Protein AF-A0AAV8Y4J5-F1 (afdb_monomer_lite)

Radius of gyration: 18.5 Å; chains: 1; bounding box: 42×31×54 Å

Sequence (175 aa):
MVEVSRGTAHVVQSIEIECIPLKSCPLMMELMTTKRIFGMTDFVKNSHCGFDEWSQPKVWCSKLDFCKTPDGRNESFSPVLKKASVPYVQTENCNDRSPRSRQLVESQVCVGLGNGVDSCNGDSGGPLMQEEYSNSEFVTYVMGVISYGFGECGTGPSVNTYVPYYTDWIKENIK

Foldseek 3Di:
DEEADPDDKDWADWDFFDWAFQVPAPVSVCCVVVDDDDPPVVVLVVQPSAADPVRGGTHGRPPPDDDDDDDDPDVDGDPTHIYIYWHWDDQVQQQVPDPPRDGDDPQKTKIAALQRTFDDDPQAQPFYWYWDQDPNDIDIDRQFGFHADDDHGSNHIGMTGGVVVCVVVVVVPDD

Structure (mmCIF, N/CA/C/O backbone):
data_AF-A0AAV8Y4J5-F1
#
_entry.id   AF-A0AAV8Y4J5-F1
#
loop_
_atom_site.group_PDB
_atom_site.id
_atom_site.type_symbol
_atom_site.label_atom_id
_atom_site.label_alt_id
_atom_site.label_comp_id
_atom_site.label_asym_id
_atom_site.label_entity_id
_atom_site.label_seq_id
_atom_site.pdbx_PDB_ins_code
_atom_site.Cartn_x
_atom_site.Cartn_y
_atom_site.Cartn_z
_atom_site.occupancy
_atom_site.B_iso_or_equiv
_atom_site.auth_seq_id
_atom_site.auth_comp_id
_atom_site.auth_asym_id
_atom_site.auth_atom_id
_atom_site.pdbx_PDB_model_num
ATOM 1 N N . MET A 1 1 ? 4.010 3.910 2.090 1.00 63.03 1 MET A N 1
ATOM 2 C CA . MET A 1 1 ? 2.586 3.771 2.508 1.00 63.03 1 MET A CA 1
ATOM 3 C C . MET A 1 1 ? 1.769 4.252 1.344 1.00 63.03 1 MET A C 1
ATOM 5 O O . MET A 1 1 ? 2.060 5.339 0.862 1.00 63.03 1 MET A O 1
ATOM 9 N N . VAL A 1 2 ? 0.807 3.474 0.860 1.00 72.25 2 VAL A N 1
ATOM 10 C CA . VAL A 1 2 ? 0.149 3.805 -0.405 1.00 72.25 2 VAL A CA 1
ATOM 11 C C . VAL A 1 2 ? -1.219 4.432 -0.151 1.00 72.25 2 VAL A C 1
ATOM 13 O O . VAL A 1 2 ? -2.041 3.884 0.581 1.00 72.25 2 VAL A O 1
ATOM 16 N N . GLU A 1 3 ? -1.451 5.590 -0.759 1.00 75.81 3 GLU A N 1
ATOM 17 C CA . GLU A 1 3 ? -2.725 6.307 -0.744 1.00 75.81 3 GLU A CA 1
ATOM 18 C C . GLU A 1 3 ? -3.245 6.436 -2.177 1.00 75.81 3 GLU A C 1
ATOM 20 O O . GLU A 1 3 ? -2.474 6.725 -3.095 1.00 75.81 3 GLU A O 1
ATOM 25 N N . VAL A 1 4 ? -4.546 6.244 -2.383 1.00 74.25 4 VAL A N 1
ATOM 26 C CA . VAL A 1 4 ? -5.156 6.366 -3.701 1.00 74.25 4 VAL A CA 1
ATOM 27 C C . VAL A 1 4 ? -5.595 7.801 -3.975 1.00 74.25 4 VAL A C 1
ATOM 29 O O . VAL A 1 4 ? -6.557 8.289 -3.385 1.00 74.25 4 VAL A O 1
ATOM 32 N N . SER A 1 5 ? -4.923 8.468 -4.915 1.00 71.25 5 SER A N 1
ATOM 33 C CA . SER A 1 5 ? -5.283 9.815 -5.359 1.00 71.25 5 SER A CA 1
ATOM 34 C C . SER A 1 5 ? -6.250 9.788 -6.546 1.00 71.25 5 SER A C 1
ATOM 36 O O . SER A 1 5 ? -6.183 8.937 -7.432 1.00 71.25 5 SER A O 1
ATOM 38 N N . ARG A 1 6 ? -7.132 10.791 -6.623 1.00 60.19 6 ARG A N 1
ATOM 39 C CA . ARG A 1 6 ? -8.016 11.023 -7.783 1.00 60.19 6 ARG A CA 1
ATOM 40 C C . ARG A 1 6 ? -7.297 11.762 -8.934 1.00 60.19 6 ARG A C 1
ATOM 42 O O . ARG A 1 6 ? -7.924 12.538 -9.650 1.00 60.19 6 ARG A O 1
ATOM 49 N N . GLY A 1 7 ? -5.978 11.592 -9.082 1.00 55.69 7 GLY A N 1
ATOM 50 C CA . GLY A 1 7 ? -5.149 12.405 -9.980 1.00 55.69 7 GLY A CA 1
ATOM 51 C C . GLY A 1 7 ? -3.778 11.798 -10.295 1.00 55.69 7 GLY A C 1
ATOM 52 O O . GLY A 1 7 ? -3.598 10.586 -10.299 1.00 55.69 7 GLY A O 1
ATOM 53 N N . THR A 1 8 ? -2.792 12.644 -10.599 1.00 47.84 8 THR A N 1
ATOM 54 C CA . THR A 1 8 ? -1.415 12.208 -10.898 1.00 47.84 8 THR A CA 1
ATOM 55 C C . THR A 1 8 ? -0.710 11.600 -9.680 1.00 47.84 8 THR A C 1
ATOM 57 O O . THR A 1 8 ? -0.927 12.048 -8.553 1.00 47.84 8 THR A O 1
ATOM 60 N N . ALA A 1 9 ? 0.165 10.616 -9.918 1.00 56.12 9 ALA A N 1
ATOM 61 C CA . ALA A 1 9 ? 0.951 9.958 -8.876 1.00 56.12 9 ALA A CA 1
ATOM 62 C C . ALA A 1 9 ? 2.180 10.782 -8.460 1.00 56.12 9 ALA A C 1
ATOM 64 O O . ALA A 1 9 ? 2.958 11.191 -9.326 1.00 56.12 9 ALA A O 1
ATOM 65 N N . HIS A 1 10 ? 2.387 10.958 -7.151 1.00 51.22 10 HIS A N 1
ATOM 66 C CA . HIS A 1 10 ? 3.471 11.760 -6.566 1.00 51.22 10 HIS A CA 1
ATOM 67 C C . HIS A 1 10 ? 4.036 11.105 -5.300 1.00 51.22 10 HIS A C 1
ATOM 69 O O . HIS A 1 10 ? 3.313 10.454 -4.544 1.00 51.22 10 HIS A O 1
ATOM 75 N N . VAL A 1 11 ? 5.327 11.322 -5.037 1.00 51.22 11 VAL A N 1
ATOM 76 C CA . VAL A 1 11 ? 5.938 10.992 -3.741 1.00 51.22 11 VAL A CA 1
ATOM 77 C C . VAL A 1 11 ? 5.572 12.087 -2.742 1.00 51.22 11 VAL A C 1
ATOM 79 O O . VAL A 1 11 ? 5.892 13.255 -2.963 1.00 51.22 11 VAL A O 1
ATOM 82 N N . VAL A 1 12 ? 4.929 11.717 -1.638 1.00 49.22 12 VAL A N 1
ATOM 83 C CA . VAL A 1 12 ? 4.682 12.615 -0.504 1.00 49.22 12 VAL A CA 1
ATOM 84 C C . VAL A 1 12 ? 5.861 12.495 0.469 1.00 49.22 12 VAL A C 1
ATOM 86 O O . VAL A 1 12 ? 6.471 11.431 0.602 1.00 49.22 12 VAL A O 1
ATOM 89 N N . GLN A 1 13 ? 6.234 13.608 1.106 1.00 42.53 13 GLN A N 1
ATOM 90 C CA . GLN A 1 13 ? 7.471 13.713 1.886 1.00 42.53 13 GLN A CA 1
ATOM 91 C C . GLN A 1 13 ? 7.604 12.664 3.003 1.00 42.53 13 GLN A C 1
ATOM 93 O O . GLN A 1 13 ? 6.630 12.138 3.544 1.00 42.53 13 GLN A O 1
ATOM 98 N N . SER A 1 14 ? 8.859 12.370 3.344 1.00 38.28 14 SER A N 1
ATOM 99 C CA . SER A 1 14 ? 9.222 11.474 4.437 1.00 38.28 14 SER A CA 1
ATOM 100 C C . SER A 1 14 ? 8.793 12.013 5.795 1.00 38.28 14 SER A C 1
ATOM 102 O O . SER A 1 14 ? 9.045 13.173 6.112 1.00 38.28 14 SER A O 1
ATOM 104 N N . ILE A 1 15 ? 8.215 11.131 6.606 1.00 44.41 15 ILE A N 1
ATOM 105 C CA . ILE A 1 15 ? 7.860 11.374 8.002 1.00 44.41 15 ILE A CA 1
ATOM 106 C C . ILE A 1 15 ? 8.910 10.652 8.854 1.00 44.41 15 ILE A C 1
ATOM 108 O O . ILE A 1 15 ? 9.118 9.441 8.723 1.00 44.41 15 ILE A O 1
ATOM 112 N N . GLU A 1 16 ? 9.603 11.399 9.704 1.00 42.47 16 GLU A N 1
ATOM 113 C CA . GLU A 1 16 ? 10.596 10.846 10.624 1.00 42.47 16 GLU A CA 1
ATOM 114 C C . GLU A 1 16 ? 9.904 10.055 11.746 1.00 42.47 16 GLU A C 1
ATOM 116 O O . GLU A 1 16 ? 8.844 10.443 12.238 1.00 42.47 16 GLU A O 1
ATOM 121 N N . ILE A 1 17 ? 10.488 8.918 12.139 1.00 52.53 17 ILE A N 1
ATOM 122 C CA . ILE A 1 17 ? 9.941 8.040 13.182 1.00 52.53 17 ILE A CA 1
ATOM 123 C C . ILE A 1 17 ? 10.800 8.186 14.436 1.00 52.53 17 ILE A C 1
ATOM 125 O O . ILE A 1 17 ? 11.928 7.695 14.475 1.00 52.53 17 ILE A O 1
ATOM 129 N N . GLU A 1 18 ? 10.267 8.812 15.483 1.00 64.62 18 GLU A N 1
ATOM 130 C CA . GLU A 1 18 ? 10.962 8.881 16.769 1.00 64.62 18 GLU A CA 1
ATOM 131 C C . GLU A 1 18 ? 10.648 7.643 17.633 1.00 64.62 18 GLU A C 1
ATOM 133 O O . GLU A 1 18 ? 9.518 7.424 18.079 1.00 64.62 18 GLU A O 1
ATOM 138 N N . CYS A 1 19 ? 11.665 6.809 17.867 1.00 71.44 19 CYS A N 1
ATOM 139 C CA . CYS A 1 19 ? 11.598 5.652 18.762 1.00 71.44 19 CYS A CA 1
ATOM 140 C C . CYS A 1 19 ? 11.991 6.053 20.192 1.00 71.44 19 CYS A C 1
ATOM 142 O O . CYS A 1 19 ? 13.180 6.084 20.530 1.00 71.44 19 CYS A O 1
ATOM 144 N N . ILE A 1 20 ? 10.998 6.318 21.045 1.00 76.44 20 ILE A N 1
ATOM 145 C CA . ILE A 1 20 ? 11.207 6.761 22.432 1.00 76.44 20 ILE A CA 1
ATOM 146 C C . ILE A 1 20 ? 11.219 5.578 23.424 1.00 76.44 20 ILE A C 1
ATOM 148 O O . ILE A 1 20 ? 10.707 4.499 23.110 1.00 76.44 20 ILE A O 1
ATOM 152 N N . PRO A 1 21 ? 11.777 5.728 24.641 1.00 81.12 21 PRO A N 1
ATOM 153 C CA . PRO A 1 21 ? 11.665 4.707 25.684 1.00 81.12 21 PRO A CA 1
ATOM 154 C C . PRO A 1 21 ? 10.201 4.412 26.040 1.00 81.12 21 PRO A C 1
ATOM 156 O O . PRO A 1 21 ? 9.393 5.334 26.144 1.00 81.12 21 PRO A O 1
ATOM 159 N N . LEU A 1 22 ? 9.867 3.146 26.317 1.00 77.50 22 LEU A N 1
ATOM 160 C CA . LEU A 1 22 ? 8.512 2.685 26.671 1.00 77.50 22 LEU A CA 1
ATOM 161 C C . LEU A 1 22 ? 7.821 3.555 27.740 1.00 77.50 22 LEU A C 1
ATOM 163 O O . LEU A 1 22 ? 6.647 3.893 27.611 1.00 77.50 22 LEU A O 1
ATOM 167 N N . LYS A 1 23 ? 8.571 3.955 28.775 1.00 80.31 23 LYS A N 1
ATOM 168 C CA . LYS A 1 23 ? 8.089 4.783 29.897 1.00 80.31 23 LYS A CA 1
ATOM 169 C C . LYS A 1 23 ? 7.759 6.227 29.503 1.00 80.31 23 LYS A C 1
ATOM 171 O O . LYS A 1 23 ? 6.985 6.875 30.198 1.00 80.31 23 LYS A O 1
ATOM 176 N N . SER A 1 24 ? 8.334 6.723 28.409 1.00 79.00 24 SER A N 1
ATOM 177 C CA . SER A 1 24 ? 8.105 8.076 27.890 1.00 79.00 24 SER A CA 1
ATOM 178 C C . SER A 1 24 ? 6.836 8.180 27.039 1.00 79.00 24 SER A C 1
ATOM 180 O O . SER A 1 24 ? 6.522 9.267 26.566 1.00 79.00 24 SER A O 1
ATOM 182 N N . CYS A 1 25 ? 6.103 7.076 26.839 1.00 73.50 25 CYS A N 1
ATOM 183 C CA . CYS A 1 25 ? 4.864 7.039 26.070 1.00 73.50 25 CYS A CA 1
ATOM 184 C C . CYS A 1 25 ? 3.628 6.979 26.992 1.00 73.50 25 CYS A C 1
ATOM 186 O O . CYS A 1 25 ? 3.321 5.898 27.505 1.00 73.50 25 CYS A O 1
ATOM 188 N N . PRO A 1 26 ? 2.878 8.085 27.197 1.00 75.12 26 PRO A N 1
ATOM 189 C CA . PRO A 1 26 ? 1.747 8.106 28.129 1.00 75.12 26 PRO A CA 1
ATOM 190 C C 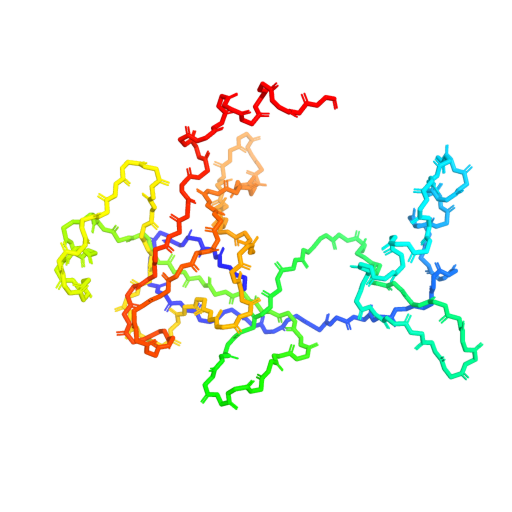. PRO A 1 26 ? 0.658 7.095 27.760 1.00 75.12 26 PRO A C 1
ATOM 192 O O . PRO A 1 26 ? 0.228 6.332 28.617 1.00 75.12 26 PRO A O 1
ATOM 195 N N . LEU A 1 27 ? 0.309 7.014 26.469 1.00 66.31 27 LEU A N 1
ATOM 196 C CA . LEU A 1 27 ? -0.664 6.060 25.929 1.00 66.31 27 LEU A CA 1
ATOM 197 C C . LEU A 1 27 ? -0.282 4.606 26.250 1.00 66.31 27 LEU A C 1
ATOM 199 O O . LEU A 1 27 ? -1.134 3.793 26.595 1.00 66.31 27 LEU A O 1
ATOM 203 N N . MET A 1 28 ? 1.009 4.266 26.166 1.00 69.25 28 MET A N 1
ATOM 204 C CA . MET A 1 28 ? 1.466 2.903 26.434 1.00 69.25 28 MET A CA 1
ATOM 205 C C . MET A 1 28 ? 1.510 2.596 27.932 1.00 69.25 28 MET A C 1
ATOM 207 O O . MET A 1 28 ? 1.151 1.496 28.345 1.00 69.25 28 MET A O 1
ATOM 211 N N . MET A 1 29 ? 1.889 3.572 28.760 1.00 75.00 29 MET A N 1
ATOM 212 C CA . MET A 1 29 ? 1.805 3.456 30.218 1.00 75.00 29 MET A CA 1
ATOM 213 C C . MET A 1 29 ? 0.350 3.306 30.694 1.00 75.00 29 MET A C 1
ATOM 215 O O . MET A 1 29 ? 0.081 2.498 31.584 1.00 75.00 29 MET A O 1
ATOM 219 N N . GLU A 1 30 ? -0.596 4.009 30.070 1.00 71.62 30 GLU A N 1
ATOM 220 C CA . GLU A 1 30 ? -2.035 3.854 30.309 1.00 71.62 30 GLU A CA 1
ATOM 221 C C . GLU A 1 30 ? -2.536 2.472 29.861 1.00 71.62 30 GLU A C 1
ATOM 223 O O . GLU A 1 30 ? -3.175 1.767 30.642 1.00 71.62 30 GLU A O 1
ATOM 228 N N . LEU A 1 31 ? -2.184 2.008 28.657 1.00 62.69 31 LEU A N 1
ATOM 229 C CA . LEU A 1 31 ? -2.561 0.670 28.178 1.00 62.69 31 LEU A CA 1
ATOM 230 C C . LEU A 1 31 ? -2.011 -0.458 29.067 1.00 62.69 31 LEU A C 1
ATOM 232 O O . LEU A 1 31 ? -2.755 -1.380 29.401 1.00 62.69 31 LEU A O 1
ATOM 236 N N . MET A 1 32 ? -0.748 -0.373 29.500 1.00 63.91 32 MET A N 1
ATOM 237 C CA . MET A 1 32 ? -0.125 -1.370 30.386 1.00 63.91 32 MET A CA 1
ATOM 238 C C . MET A 1 32 ? -0.685 -1.369 31.818 1.00 63.91 32 MET A C 1
ATOM 240 O O . MET A 1 32 ? -0.561 -2.377 32.514 1.00 63.91 32 MET A O 1
ATOM 244 N N . THR A 1 33 ? -1.274 -0.261 32.279 1.00 68.88 33 THR A N 1
ATOM 245 C CA . THR A 1 33 ? -1.872 -0.164 33.626 1.00 68.88 33 THR A CA 1
ATOM 246 C C . THR A 1 33 ? -3.374 -0.453 33.638 1.00 68.88 33 THR A C 1
ATOM 248 O O . THR A 1 33 ? -3.873 -1.001 34.620 1.00 68.88 33 THR A O 1
ATOM 251 N N . THR A 1 34 ? -4.091 -0.157 32.550 1.00 60.00 34 THR A N 1
ATOM 252 C CA . THR A 1 34 ? -5.546 -0.376 32.424 1.00 60.00 34 THR A CA 1
ATOM 253 C C . THR A 1 34 ? -5.921 -1.745 31.852 1.00 60.00 34 THR A C 1
ATOM 255 O O . THR A 1 34 ? -6.996 -2.258 32.168 1.00 60.00 34 THR A O 1
ATOM 258 N N . LYS A 1 35 ? -5.061 -2.376 31.037 1.00 56.81 35 LYS A N 1
ATOM 259 C CA . LYS A 1 35 ? -5.314 -3.696 30.433 1.00 56.81 35 LYS A CA 1
ATOM 260 C C . LYS A 1 35 ? -4.198 -4.687 30.768 1.00 56.81 35 LYS A C 1
ATOM 262 O O . LYS A 1 35 ? -3.016 -4.410 30.590 1.00 56.81 35 LYS A O 1
ATOM 267 N N . ARG A 1 36 ? -4.570 -5.908 31.179 1.00 55.50 36 ARG A N 1
ATOM 268 C CA . ARG A 1 36 ? -3.631 -7.041 31.294 1.00 55.50 36 ARG A CA 1
ATOM 269 C C . ARG A 1 36 ? -3.217 -7.529 29.901 1.00 55.50 36 ARG A C 1
ATOM 271 O O . ARG A 1 36 ? -3.804 -8.467 29.366 1.00 55.50 36 ARG A O 1
ATOM 278 N N . ILE A 1 37 ? -2.191 -6.903 29.331 1.00 55.66 37 ILE A N 1
ATOM 279 C CA . ILE A 1 37 ? -1.560 -7.342 28.082 1.00 55.66 37 ILE A CA 1
ATOM 280 C C . ILE A 1 37 ? -0.740 -8.614 28.361 1.00 55.66 37 ILE A C 1
ATOM 282 O O . ILE A 1 37 ? 0.425 -8.558 28.762 1.00 55.66 37 ILE A O 1
ATOM 286 N N . PHE A 1 38 ? -1.350 -9.783 28.152 1.00 50.12 38 PHE A N 1
ATOM 287 C CA . PHE A 1 38 ? -0.594 -11.027 27.983 1.00 50.12 38 PHE A CA 1
ATOM 288 C C . PHE A 1 38 ? 0.300 -10.899 26.739 1.00 50.12 38 PHE A C 1
ATOM 290 O O . PHE A 1 38 ? -0.144 -10.397 25.711 1.00 50.12 38 PHE A O 1
ATOM 297 N N . GLY A 1 39 ? 1.559 -11.338 26.833 1.00 55.50 39 GLY A N 1
ATOM 298 C CA . GLY A 1 39 ? 2.517 -11.207 25.728 1.00 55.50 39 GLY A CA 1
ATOM 299 C C . GLY A 1 39 ? 3.170 -9.823 25.599 1.00 55.50 39 GLY A C 1
ATOM 300 O O . GLY A 1 39 ? 3.530 -9.426 24.497 1.00 55.50 39 GLY A O 1
ATOM 301 N N . MET A 1 40 ? 3.370 -9.081 26.699 1.00 54.94 40 MET A N 1
ATOM 302 C CA . MET A 1 40 ? 4.088 -7.788 26.688 1.00 54.94 40 MET A CA 1
ATOM 303 C C . MET A 1 40 ? 5.463 -7.859 25.988 1.00 54.94 40 MET A C 1
ATOM 305 O O . MET A 1 40 ? 5.841 -6.931 25.277 1.00 54.94 40 MET A O 1
ATOM 309 N N . THR A 1 41 ? 6.192 -8.973 26.123 1.00 54.22 41 THR A N 1
ATOM 310 C CA . THR A 1 41 ? 7.438 -9.237 25.378 1.00 54.22 41 THR A CA 1
ATOM 311 C C . THR A 1 41 ? 7.240 -9.260 23.868 1.00 54.22 41 THR A C 1
ATOM 313 O O . THR A 1 41 ? 8.124 -8.833 23.136 1.00 54.22 41 THR A O 1
ATOM 316 N N . ASP A 1 42 ? 6.106 -9.764 23.391 1.00 54.34 42 ASP A N 1
ATOM 317 C CA . ASP A 1 42 ? 5.814 -9.913 21.967 1.00 54.34 42 ASP A CA 1
ATOM 318 C C . ASP A 1 42 ? 5.244 -8.614 21.389 1.00 54.34 42 ASP A C 1
ATOM 320 O O . ASP A 1 42 ? 5.624 -8.222 20.290 1.00 54.34 42 ASP A O 1
ATOM 324 N N . PHE A 1 43 ? 4.481 -7.854 22.183 1.00 53.34 43 PHE A N 1
ATOM 325 C CA . PHE A 1 43 ? 4.165 -6.457 21.871 1.00 53.34 43 PHE A CA 1
ATOM 326 C C . PHE A 1 43 ? 5.440 -5.609 21.685 1.00 53.34 43 PHE A C 1
ATOM 328 O O . PHE A 1 43 ? 5.565 -4.880 20.704 1.00 53.34 43 PHE A O 1
ATOM 335 N N . VAL A 1 44 ? 6.424 -5.748 22.584 1.00 56.59 44 VAL A N 1
ATOM 336 C CA . VAL A 1 44 ? 7.716 -5.043 22.488 1.00 56.59 44 VAL A CA 1
ATOM 337 C C . VAL A 1 44 ? 8.560 -5.519 21.297 1.00 56.59 44 VAL A C 1
ATOM 339 O O . VAL A 1 44 ? 9.180 -4.686 20.644 1.00 56.59 44 VAL A O 1
ATOM 342 N N . LYS A 1 45 ? 8.564 -6.816 20.950 1.00 54.97 45 LYS A N 1
ATOM 343 C CA . LYS A 1 45 ? 9.214 -7.299 19.709 1.00 54.97 45 LYS A CA 1
ATOM 344 C C . LYS A 1 45 ? 8.569 -6.685 18.461 1.00 54.97 45 LYS A C 1
ATOM 346 O O . LYS A 1 45 ? 9.276 -6.269 17.547 1.00 54.97 45 LYS A O 1
ATOM 351 N N . ASN A 1 46 ? 7.240 -6.593 18.451 1.00 52.53 46 ASN A N 1
ATOM 352 C CA . ASN A 1 46 ? 6.459 -6.083 17.325 1.00 52.53 46 ASN A CA 1
ATOM 353 C C . ASN A 1 46 ? 6.480 -4.544 17.210 1.00 52.53 46 ASN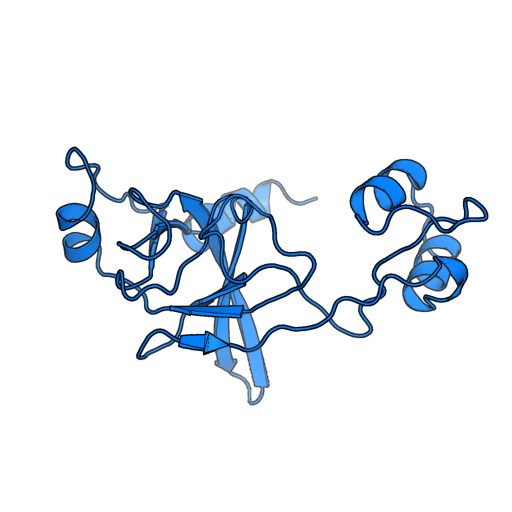 A C 1
ATOM 355 O O . ASN A 1 46 ? 6.032 -4.011 16.199 1.00 52.53 46 ASN A O 1
ATOM 359 N N . SER A 1 47 ? 7.028 -3.815 18.195 1.00 57.78 47 SER A N 1
ATOM 360 C CA . SER A 1 47 ? 7.172 -2.349 18.125 1.00 57.78 47 SER A CA 1
ATOM 361 C C . SER A 1 47 ? 8.248 -1.888 17.131 1.00 57.78 47 SER A C 1
ATOM 363 O O . SER A 1 47 ? 8.317 -0.701 16.817 1.00 57.78 47 SER A O 1
ATOM 365 N N . HIS A 1 48 ? 9.119 -2.803 16.680 1.00 60.62 48 HIS A N 1
ATOM 366 C CA . HIS A 1 48 ? 10.287 -2.585 15.811 1.00 60.62 48 HIS A CA 1
ATOM 367 C C . HIS A 1 48 ? 11.339 -1.556 16.285 1.00 60.62 48 HIS A C 1
ATOM 369 O O . HIS A 1 48 ? 12.412 -1.486 15.689 1.00 60.62 48 HIS A O 1
ATOM 375 N N . CYS A 1 49 ? 11.106 -0.816 17.372 1.00 70.88 49 CYS A N 1
ATOM 376 C CA . CYS A 1 49 ? 12.041 0.184 17.904 1.00 70.88 49 CYS A CA 1
ATOM 377 C C . CYS A 1 49 ? 13.191 -0.398 18.751 1.00 70.88 49 CYS A C 1
ATOM 379 O O . CYS A 1 49 ? 14.122 0.330 19.100 1.00 70.88 49 CYS A O 1
ATOM 381 N N . GLY A 1 50 ? 13.144 -1.690 19.091 1.00 68.88 50 GLY A N 1
ATOM 382 C CA . GLY A 1 50 ? 14.217 -2.383 19.809 1.00 68.88 50 GLY A CA 1
ATOM 383 C C . GLY A 1 50 ? 14.421 -1.888 21.245 1.00 68.88 50 GLY A C 1
ATOM 384 O O . GLY A 1 50 ? 13.463 -1.721 22.000 1.00 68.88 50 GLY A O 1
ATOM 385 N N . PHE A 1 51 ? 15.681 -1.684 21.630 1.00 74.12 51 PHE A N 1
ATOM 386 C CA . PHE A 1 51 ? 16.097 -1.292 22.980 1.00 74.12 51 PHE A CA 1
ATOM 387 C C . PHE A 1 51 ? 17.049 -0.080 22.939 1.00 74.12 51 PHE A C 1
ATOM 389 O O . PHE A 1 51 ? 17.579 0.272 21.882 1.00 74.12 51 PHE A O 1
ATOM 396 N N . ASP A 1 52 ? 17.249 0.591 24.075 1.00 75.00 52 ASP A N 1
ATOM 397 C CA . ASP A 1 52 ? 18.354 1.540 24.270 1.00 75.00 52 ASP A CA 1
ATOM 398 C C . ASP A 1 52 ? 19.647 0.844 24.748 1.00 75.00 52 ASP A C 1
ATOM 400 O O . ASP A 1 52 ? 19.678 -0.365 24.985 1.00 75.00 52 ASP A O 1
ATOM 404 N N . GLU A 1 53 ? 20.726 1.619 24.892 1.00 71.19 53 GLU A N 1
ATOM 405 C CA . GLU A 1 53 ? 22.035 1.151 25.385 1.00 71.19 53 GLU A CA 1
ATOM 406 C C . GLU A 1 53 ? 21.967 0.552 26.805 1.00 71.19 53 GLU A C 1
ATOM 408 O O . GLU A 1 53 ? 22.829 -0.232 27.197 1.00 71.19 53 GLU A O 1
ATOM 413 N N . TRP A 1 54 ? 20.910 0.869 27.558 1.00 72.00 54 TRP A N 1
ATOM 414 C CA . TRP A 1 54 ? 20.638 0.393 28.915 1.00 72.00 54 TRP A CA 1
ATOM 415 C C . TRP A 1 54 ? 19.634 -0.771 28.937 1.00 72.00 54 TRP A C 1
ATOM 417 O O . TRP A 1 54 ? 19.098 -1.116 29.992 1.00 72.00 54 TRP A O 1
ATOM 427 N N . SER A 1 55 ? 19.384 -1.396 27.779 1.00 73.31 55 SER A N 1
ATOM 428 C CA . SER A 1 55 ? 18.425 -2.494 27.588 1.00 73.31 55 SER A CA 1
ATOM 429 C C . SER A 1 55 ? 16.979 -2.152 27.980 1.00 73.31 55 SER A C 1
ATOM 431 O O . SER A 1 55 ? 16.180 -3.050 28.257 1.00 73.31 55 SER A O 1
ATOM 433 N N . GLN A 1 56 ? 16.596 -0.872 27.984 1.00 75.06 56 GLN A N 1
ATOM 434 C CA . GLN A 1 56 ? 15.196 -0.478 28.143 1.00 75.06 56 GLN A CA 1
ATOM 435 C C . GLN A 1 56 ? 14.463 -0.601 26.803 1.00 75.06 56 GLN A C 1
ATOM 437 O O . GLN A 1 56 ? 14.976 -0.134 25.784 1.00 75.06 56 GLN A O 1
ATOM 442 N N . PRO A 1 57 ? 13.263 -1.208 26.769 1.00 71.19 57 PRO A N 1
ATOM 443 C CA . PRO A 1 57 ? 12.503 -1.347 25.535 1.00 71.19 57 PRO A CA 1
ATOM 444 C C . PRO A 1 57 ? 12.068 0.024 25.018 1.00 71.19 57 PRO A C 1
ATOM 446 O O . PRO A 1 57 ? 11.567 0.864 25.775 1.00 71.19 57 PRO A O 1
ATOM 449 N N . LYS A 1 58 ? 12.231 0.234 23.714 1.00 74.69 58 LYS A N 1
ATOM 450 C CA . LYS A 1 58 ? 11.699 1.393 23.001 1.00 74.69 58 LYS A CA 1
ATOM 451 C C . LYS A 1 58 ? 10.377 1.035 22.331 1.00 74.69 58 LYS A C 1
ATOM 453 O O . LYS A 1 58 ? 10.142 -0.108 21.933 1.00 74.69 58 LYS A O 1
ATOM 458 N N . VAL A 1 59 ? 9.525 2.036 22.172 1.00 72.19 59 VAL A N 1
ATOM 459 C CA . VAL A 1 59 ? 8.304 1.949 21.369 1.00 72.19 59 VAL A CA 1
ATOM 460 C C . VAL A 1 59 ? 8.206 3.174 20.480 1.00 72.19 59 VAL A C 1
ATOM 462 O O . VAL A 1 59 ? 8.615 4.274 20.854 1.00 72.19 59 VAL A O 1
ATOM 465 N N . TRP A 1 60 ? 7.615 2.991 19.309 1.00 68.56 60 TRP A N 1
ATOM 466 C CA . TRP A 1 60 ? 7.058 4.112 18.578 1.00 68.56 60 TRP A CA 1
ATOM 467 C C . TRP A 1 60 ? 5.819 4.587 19.347 1.00 68.56 60 TRP A C 1
ATOM 469 O O . TRP A 1 60 ? 4.944 3.784 19.673 1.00 68.56 60 TRP A O 1
ATOM 479 N N . CYS A 1 61 ? 5.784 5.870 19.704 1.00 67.12 61 CYS A N 1
ATOM 480 C CA . CYS A 1 61 ? 4.681 6.464 20.455 1.00 67.12 61 CYS A CA 1
ATOM 481 C C . CYS A 1 61 ? 3.931 7.459 19.571 1.00 67.12 61 CYS A C 1
ATOM 483 O O . CYS A 1 61 ? 4.159 8.669 19.620 1.00 67.12 61 CYS A O 1
ATOM 485 N N . SER A 1 62 ? 3.036 6.929 18.744 1.00 58.78 62 SER A N 1
ATOM 486 C CA . SER A 1 62 ? 2.087 7.702 17.952 1.00 58.78 62 SER A CA 1
ATOM 487 C C . SER A 1 62 ? 1.229 8.588 18.862 1.00 58.78 62 SER A C 1
ATOM 489 O O . SER A 1 62 ? 0.338 8.102 19.560 1.00 58.78 62 SER A O 1
ATOM 491 N N . LYS A 1 63 ? 1.472 9.906 18.849 1.00 53.53 63 LYS A N 1
ATOM 492 C CA . LYS A 1 63 ? 0.521 10.880 19.421 1.00 53.53 63 LYS A CA 1
ATOM 493 C C . LYS A 1 63 ? -0.725 11.046 18.532 1.00 53.53 63 LYS A C 1
ATOM 495 O O . LYS A 1 63 ? -1.740 11.531 19.014 1.00 53.53 63 LYS A O 1
ATOM 500 N N . LEU A 1 64 ? -0.596 10.618 17.273 1.00 41.84 64 LEU A N 1
ATOM 501 C CA . LEU A 1 64 ? -1.584 10.126 16.304 1.00 41.84 64 LEU A CA 1
ATOM 502 C C . LEU A 1 64 ? -0.813 9.239 15.286 1.00 41.84 64 LEU A C 1
ATOM 504 O O . LEU A 1 64 ? 0.424 9.247 15.287 1.00 41.84 64 LEU A O 1
ATOM 508 N N . ASP A 1 65 ? -1.527 8.428 14.507 1.00 38.91 65 ASP A N 1
ATOM 509 C CA . ASP A 1 65 ? -1.044 7.342 13.621 1.00 38.91 65 ASP A CA 1
ATOM 510 C C . ASP A 1 65 ? -0.197 7.852 12.408 1.00 38.91 65 ASP A C 1
ATOM 512 O O . ASP A 1 65 ? -0.090 9.059 12.205 1.00 38.91 65 ASP A O 1
ATOM 516 N N . PHE A 1 66 ? 0.510 7.084 11.551 1.00 36.09 66 PHE A N 1
ATOM 517 C CA . PHE A 1 66 ? 0.342 5.728 10.968 1.00 36.09 66 PHE A CA 1
ATOM 518 C C . PHE A 1 66 ? 1.715 5.116 10.496 1.00 36.09 66 PHE A C 1
ATOM 520 O O . PHE A 1 66 ? 2.767 5.579 10.923 1.00 36.09 66 PHE A O 1
ATOM 527 N N . CYS A 1 67 ? 1.750 4.102 9.598 1.00 29.89 67 CYS A N 1
ATOM 528 C CA . CYS A 1 67 ? 2.966 3.432 9.046 1.00 29.89 67 CYS A CA 1
ATOM 529 C C . CYS A 1 67 ? 2.884 3.145 7.514 1.00 29.89 67 CYS A C 1
ATOM 531 O O . CYS A 1 67 ? 1.767 3.069 7.013 1.00 29.89 67 CYS A O 1
ATOM 533 N N . LYS A 1 68 ? 3.924 2.925 6.666 1.00 35.88 68 LYS A N 1
ATOM 534 C CA . LYS A 1 68 ? 5.428 2.929 6.668 1.00 35.88 68 LYS A CA 1
ATOM 535 C C . LYS A 1 68 ? 5.959 3.320 5.234 1.00 35.88 68 LYS A C 1
ATOM 537 O O . LYS A 1 68 ? 5.101 3.422 4.387 1.00 35.88 68 LYS A O 1
ATOM 542 N N . THR A 1 69 ? 7.272 3.493 4.934 1.00 31.42 69 THR A N 1
ATOM 543 C CA . THR A 1 69 ? 8.007 3.451 3.593 1.00 31.42 69 THR A CA 1
ATOM 544 C C . THR A 1 69 ? 7.968 4.606 2.545 1.00 31.42 69 THR A C 1
ATOM 546 O O . THR A 1 69 ? 6.876 4.883 2.048 1.00 31.42 69 THR A O 1
ATOM 549 N N . PRO A 1 70 ? 9.128 5.195 2.082 1.00 34.38 70 PRO A N 1
ATOM 550 C CA . PRO A 1 70 ? 9.302 5.545 0.165 1.00 34.38 70 PRO A CA 1
ATOM 551 C C . PRO A 1 70 ? 9.974 4.360 -0.628 1.00 34.38 70 PRO A C 1
ATOM 553 O O . PRO A 1 70 ? 10.047 3.253 -0.115 1.00 34.38 70 PRO A O 1
ATOM 556 N N . ASP A 1 71 ? 10.670 4.696 -1.735 1.00 41.50 71 ASP A N 1
ATOM 557 C CA . ASP A 1 71 ? 11.897 4.094 -2.345 1.00 41.50 71 ASP A CA 1
ATOM 558 C C . ASP A 1 71 ? 12.442 2.723 -1.866 1.00 41.50 71 ASP A C 1
ATOM 560 O O . ASP A 1 71 ? 13.070 2.624 -0.809 1.00 41.50 71 ASP A O 1
ATOM 564 N N . GLY A 1 72 ? 12.444 1.738 -2.774 1.00 42.22 72 GLY A N 1
ATOM 565 C CA . GLY A 1 72 ? 13.246 0.505 -2.677 1.00 42.22 72 GLY A CA 1
ATOM 566 C C . GLY A 1 72 ? 14.162 0.255 -3.887 1.00 42.22 72 GLY A C 1
ATOM 567 O O . GLY A 1 72 ? 14.241 -0.865 -4.378 1.00 42.22 72 GLY A O 1
ATOM 568 N N . ARG A 1 73 ? 14.852 1.289 -4.395 1.00 50.03 73 ARG A N 1
ATOM 569 C CA . ARG A 1 73 ? 15.682 1.212 -5.625 1.00 50.03 73 ARG A CA 1
ATOM 570 C C . ARG A 1 73 ? 17.078 0.578 -5.457 1.00 50.03 73 ARG A C 1
ATOM 572 O O . ARG A 1 73 ? 17.862 0.635 -6.393 1.00 50.03 73 ARG A O 1
ATOM 579 N N . ASN A 1 74 ? 17.432 0.069 -4.273 1.00 46.06 74 ASN A N 1
ATOM 580 C CA . ASN A 1 74 ? 18.819 -0.321 -3.964 1.00 46.06 74 ASN A CA 1
ATOM 581 C C . ASN A 1 74 ? 18.938 -1.415 -2.876 1.00 46.06 74 ASN A C 1
ATOM 583 O O . ASN A 1 74 ? 19.910 -1.430 -2.127 1.00 46.06 74 ASN A O 1
ATOM 587 N N . GLU A 1 75 ? 17.907 -2.259 -2.721 1.00 50.41 75 GLU A N 1
ATOM 588 C CA . GLU A 1 75 ? 17.736 -3.302 -1.674 1.00 50.41 75 GLU A CA 1
ATOM 589 C C . GLU A 1 75 ? 17.768 -2.825 -0.200 1.00 50.41 75 GLU A C 1
ATOM 591 O O . GLU A 1 75 ? 17.285 -3.518 0.694 1.00 50.41 75 GLU A O 1
ATOM 596 N N . SER A 1 76 ? 18.247 -1.613 0.079 1.00 54.78 76 SER A N 1
ATOM 597 C CA . SER A 1 76 ? 18.228 -0.991 1.401 1.00 54.78 76 SER A CA 1
ATOM 598 C C . SER A 1 76 ? 16.809 -0.590 1.826 1.00 54.78 76 SER A C 1
ATOM 600 O O . SER A 1 76 ? 16.248 0.373 1.292 1.00 54.78 76 SER A O 1
ATOM 602 N N . PHE A 1 77 ? 16.251 -1.269 2.831 1.00 57.94 77 PHE A N 1
ATOM 603 C CA . PHE A 1 77 ? 15.010 -0.850 3.491 1.00 57.94 77 PHE A CA 1
ATOM 604 C C . PHE A 1 77 ? 15.119 0.581 4.035 1.00 57.94 77 PHE A C 1
ATOM 606 O O . PHE A 1 77 ? 16.152 0.975 4.580 1.00 57.94 77 PHE A O 1
ATOM 613 N N . SER A 1 78 ? 14.037 1.359 3.949 1.00 53.41 78 SER A N 1
ATOM 614 C CA . SER A 1 78 ? 14.055 2.711 4.506 1.00 53.41 78 SER A CA 1
ATOM 615 C C . SER A 1 78 ? 14.007 2.712 6.043 1.00 53.41 78 SER A C 1
ATOM 617 O O . SER A 1 78 ? 13.155 2.030 6.618 1.00 53.41 78 SER A O 1
ATOM 619 N N . PRO A 1 79 ? 14.837 3.537 6.715 1.00 48.16 79 PRO A N 1
ATOM 620 C CA . PRO A 1 79 ? 14.747 3.750 8.159 1.00 48.16 79 PRO A CA 1
ATOM 621 C C . PRO A 1 79 ? 13.573 4.656 8.582 1.00 48.16 79 PRO A C 1
ATOM 623 O O . PRO A 1 79 ? 13.343 4.808 9.777 1.00 48.16 79 PRO A O 1
ATOM 626 N N . VAL A 1 80 ? 12.835 5.268 7.642 1.00 53.00 80 VAL A N 1
ATOM 627 C CA . VAL A 1 80 ? 11.779 6.266 7.919 1.00 53.00 80 VAL A CA 1
ATOM 628 C C . VAL A 1 80 ? 10.453 5.954 7.211 1.00 53.00 80 VAL A C 1
ATOM 630 O O . VAL A 1 80 ? 10.382 5.123 6.299 1.00 53.00 80 VAL A O 1
ATOM 633 N N . LEU A 1 81 ? 9.379 6.625 7.634 1.00 57.06 81 LEU A N 1
ATOM 634 C CA . LEU A 1 81 ? 8.068 6.566 6.988 1.00 57.06 81 LEU A CA 1
ATOM 635 C C . LEU A 1 81 ? 8.033 7.425 5.727 1.00 57.06 81 LEU A C 1
ATOM 637 O O . LEU A 1 81 ? 8.663 8.481 5.684 1.00 57.06 81 LEU A O 1
ATOM 641 N N . LYS A 1 82 ? 7.255 7.028 4.712 1.00 67.38 82 LYS A N 1
ATOM 642 C CA . LYS A 1 82 ? 6.828 7.927 3.629 1.00 67.38 82 LYS A CA 1
ATOM 643 C C . LYS A 1 82 ? 5.480 7.498 3.067 1.00 67.38 82 LYS A C 1
ATOM 645 O O . LYS A 1 82 ? 4.958 6.430 3.399 1.00 67.38 82 LYS A O 1
ATOM 650 N N . LYS A 1 83 ? 4.872 8.390 2.297 1.00 76.56 83 LYS A N 1
ATOM 651 C CA . LYS A 1 83 ? 3.552 8.214 1.698 1.00 76.56 83 LYS A CA 1
ATOM 652 C C . LYS A 1 83 ? 3.717 8.352 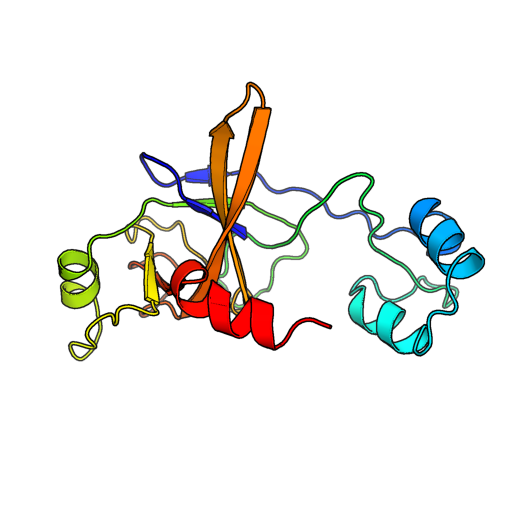0.182 1.00 76.56 83 LYS A C 1
ATOM 654 O O . LYS A 1 83 ? 4.467 9.199 -0.295 1.00 76.56 83 LYS A O 1
ATOM 659 N N . ALA A 1 84 ? 3.084 7.472 -0.572 1.00 82.69 84 ALA A N 1
ATOM 660 C CA . ALA A 1 84 ? 3.116 7.436 -2.024 1.00 82.69 84 ALA A CA 1
ATOM 661 C C . ALA A 1 84 ? 1.671 7.540 -2.501 1.00 82.69 84 ALA A C 1
ATOM 663 O O . ALA A 1 84 ? 0.866 6.650 -2.223 1.00 82.69 84 ALA A O 1
ATOM 664 N N . SER A 1 85 ? 1.341 8.636 -3.177 1.00 85.25 85 SER A N 1
ATOM 665 C CA . SER A 1 85 ? -0.001 8.854 -3.708 1.00 85.25 85 SER A CA 1
ATOM 666 C C . SER A 1 85 ? -0.035 8.344 -5.148 1.00 85.25 85 SER A C 1
ATOM 668 O O . SER A 1 85 ? 0.762 8.788 -5.977 1.00 85.25 85 SER A O 1
ATOM 670 N N . VAL A 1 86 ? -0.931 7.407 -5.449 1.00 88.06 86 VAL A N 1
ATOM 671 C CA . VAL A 1 86 ? -1.042 6.711 -6.746 1.00 88.06 86 VAL A CA 1
ATOM 672 C C . VAL A 1 86 ? -2.504 6.650 -7.203 1.00 88.06 86 VAL A C 1
ATOM 674 O O . VAL A 1 86 ? -3.382 6.554 -6.358 1.00 88.06 86 VAL A O 1
ATOM 677 N N . PRO A 1 87 ? -2.826 6.674 -8.505 1.00 88.94 87 PRO A N 1
ATOM 678 C CA . PRO A 1 87 ? -4.200 6.482 -8.960 1.00 88.94 87 PRO A CA 1
ATOM 679 C C . PRO A 1 87 ? -4.590 5.002 -9.009 1.00 88.94 87 PRO A C 1
ATOM 681 O O . PRO A 1 87 ? -3.731 4.126 -9.146 1.00 88.94 87 PRO A O 1
ATOM 684 N N . TYR A 1 88 ? -5.900 4.739 -9.000 1.00 90.81 88 TYR A N 1
ATOM 685 C CA . TYR A 1 88 ? -6.460 3.466 -9.461 1.00 90.81 88 TYR A CA 1
ATOM 686 C C . TYR A 1 88 ? -6.149 3.221 -10.943 1.00 90.81 88 TYR A C 1
ATOM 688 O O . TYR A 1 88 ? -6.110 4.150 -11.753 1.00 90.81 88 TYR A O 1
ATOM 696 N N . VAL A 1 89 ? -5.995 1.948 -11.303 1.00 90.31 89 VAL A N 1
ATOM 697 C CA . VAL A 1 89 ? -5.794 1.473 -12.675 1.00 90.31 89 VAL A CA 1
ATOM 698 C C . VAL A 1 89 ? -6.950 0.550 -13.041 1.00 90.31 89 VAL A C 1
ATOM 700 O O . VAL A 1 89 ? -7.260 -0.383 -12.304 1.00 90.31 89 VAL A O 1
ATOM 703 N N . GLN A 1 90 ? -7.587 0.807 -14.184 1.00 88.44 90 GLN A N 1
ATOM 704 C CA . GLN A 1 90 ? -8.646 -0.059 -14.711 1.00 88.44 90 GLN A CA 1
ATOM 705 C C . GLN A 1 90 ? -8.109 -1.464 -15.024 1.00 88.44 90 GLN A C 1
ATOM 707 O O . GLN A 1 90 ? -6.960 -1.616 -15.445 1.00 88.44 90 GLN A O 1
ATOM 712 N N . THR A 1 91 ? -8.957 -2.476 -14.840 1.00 88.19 91 THR A N 1
ATOM 713 C CA . THR A 1 91 ? -8.641 -3.904 -14.993 1.00 88.19 91 THR A CA 1
ATOM 714 C C . THR A 1 91 ? -7.909 -4.219 -16.296 1.00 88.19 91 THR A C 1
ATOM 716 O O . THR A 1 91 ? -6.905 -4.925 -16.284 1.00 88.19 91 THR A O 1
ATOM 719 N N . GLU A 1 92 ? -8.355 -3.643 -17.407 1.00 86.31 92 GLU A N 1
ATOM 720 C CA . GLU A 1 92 ? -7.798 -3.822 -18.749 1.00 86.31 92 GLU A CA 1
ATOM 721 C C . GLU A 1 92 ? -6.348 -3.315 -18.799 1.00 86.31 92 GLU A C 1
ATOM 723 O O . GLU A 1 92 ? -5.422 -4.081 -19.054 1.00 86.31 92 GLU A O 1
ATOM 728 N N . ASN A 1 93 ? -6.138 -2.052 -18.410 1.00 86.94 93 ASN A N 1
ATOM 729 C CA . ASN A 1 93 ? -4.822 -1.408 -18.347 1.00 86.94 93 ASN A CA 1
ATOM 730 C C . ASN A 1 93 ? -3.853 -2.096 -17.362 1.00 86.94 93 ASN A C 1
ATOM 732 O O . ASN A 1 93 ? -2.634 -1.983 -17.510 1.00 86.94 93 ASN A O 1
ATOM 736 N N . CYS A 1 94 ? -4.379 -2.786 -16.346 1.00 88.50 94 CYS A N 1
ATOM 737 C CA . CYS A 1 94 ? -3.592 -3.597 -15.419 1.00 88.50 94 CYS A CA 1
ATOM 738 C C . CYS A 1 94 ? -3.186 -4.943 -16.044 1.00 88.50 94 CYS A C 1
ATOM 740 O O . CYS A 1 94 ? -2.017 -5.331 -15.983 1.00 88.50 94 CYS A O 1
ATOM 742 N N . ASN A 1 95 ? -4.137 -5.628 -16.688 1.00 88.25 95 ASN A N 1
ATOM 743 C CA . ASN A 1 95 ? -3.941 -6.918 -17.350 1.00 88.25 95 ASN A CA 1
ATOM 744 C C . ASN A 1 95 ? -2.953 -6.815 -18.521 1.00 88.25 95 ASN A C 1
ATOM 746 O O . ASN A 1 95 ? -2.054 -7.650 -18.626 1.00 88.25 95 ASN A O 1
ATOM 750 N N . ASP A 1 96 ? -3.059 -5.762 -19.338 1.00 84.81 96 ASP A N 1
ATOM 751 C CA . ASP A 1 96 ? -2.155 -5.480 -20.466 1.00 84.81 96 ASP A CA 1
ATOM 752 C C . ASP A 1 96 ? -0.695 -5.287 -20.024 1.00 84.81 96 ASP A C 1
ATOM 754 O O . ASP A 1 96 ? 0.241 -5.555 -20.779 1.00 84.81 96 ASP A O 1
ATOM 758 N N . ARG A 1 97 ? -0.488 -4.843 -18.778 1.00 79.31 97 ARG A N 1
ATOM 759 C CA . ARG A 1 97 ? 0.834 -4.671 -18.160 1.00 79.31 97 ARG A CA 1
ATOM 760 C C . ARG A 1 97 ? 1.271 -5.875 -17.319 1.00 79.31 97 ARG A C 1
ATOM 762 O O . ARG A 1 97 ? 2.375 -5.858 -16.777 1.00 79.31 97 ARG A O 1
ATOM 769 N N . SER A 1 98 ? 0.446 -6.918 -17.204 1.00 74.00 98 SER A N 1
ATOM 770 C CA . SER A 1 98 ? 0.738 -8.077 -16.362 1.00 74.00 98 SER A CA 1
ATOM 771 C C . SER A 1 98 ? 1.588 -9.132 -17.090 1.00 74.00 98 SER A C 1
ATOM 773 O O . SER A 1 98 ? 1.152 -9.703 -18.098 1.00 74.00 98 SER A O 1
ATOM 775 N N . PRO A 1 99 ? 2.785 -9.488 -16.579 1.00 66.88 99 PRO A N 1
ATOM 776 C CA . PRO A 1 99 ? 3.595 -10.554 -17.151 1.00 66.88 99 PRO A CA 1
ATOM 777 C C . PRO A 1 99 ? 2.837 -11.886 -17.171 1.00 66.88 99 PRO A C 1
ATOM 779 O O . PRO A 1 99 ? 2.350 -12.359 -16.141 1.00 66.88 99 PRO A O 1
ATOM 782 N N . ARG A 1 100 ? 2.815 -12.533 -18.344 1.00 66.19 100 ARG A N 1
ATOM 783 C CA . ARG A 1 100 ? 2.107 -13.804 -18.607 1.00 66.19 100 ARG A CA 1
ATOM 784 C C . ARG A 1 100 ? 0.573 -13.704 -18.525 1.00 66.19 100 ARG A C 1
ATOM 786 O O . ARG A 1 100 ? -0.072 -14.716 -18.264 1.00 66.19 100 ARG A O 1
ATOM 793 N N . SER A 1 101 ? 0.002 -12.516 -18.751 1.00 65.56 101 SER A N 1
ATOM 794 C CA . SER A 1 101 ? -1.451 -12.306 -18.888 1.00 65.56 101 SER A CA 1
ATOM 795 C C . SER A 1 101 ? -2.266 -12.801 -17.686 1.00 65.56 101 SER A C 1
ATOM 797 O O . SER A 1 101 ? -3.350 -13.365 -17.844 1.00 65.56 101 SER A O 1
ATOM 799 N N . ARG A 1 102 ? -1.747 -12.604 -16.466 1.00 76.88 102 ARG A N 1
ATOM 800 C CA . ARG A 1 102 ? -2.523 -12.848 -15.244 1.00 76.88 102 ARG A CA 1
ATOM 801 C C . ARG A 1 102 ? -3.658 -11.832 -15.178 1.00 76.88 102 ARG A C 1
ATOM 803 O O . ARG A 1 102 ? -3.408 -10.643 -15.016 1.00 76.88 102 ARG A O 1
ATOM 810 N N . GLN A 1 103 ? -4.888 -12.316 -15.299 1.00 86.19 103 GLN A N 1
ATOM 811 C CA . GLN A 1 103 ? -6.0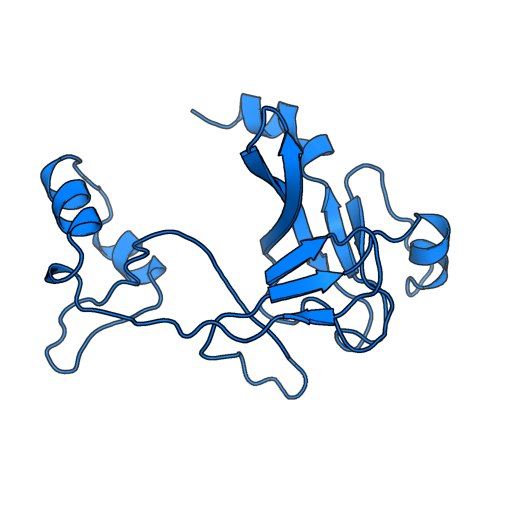77 -11.488 -15.154 1.00 86.19 103 GLN A CA 1
ATOM 812 C C . GLN A 1 103 ? -6.279 -11.114 -13.681 1.00 86.19 103 GLN A C 1
ATOM 814 O O . GLN A 1 103 ? -6.259 -11.983 -12.807 1.00 86.19 103 GLN A O 1
ATOM 819 N N . LEU A 1 104 ? -6.471 -9.821 -13.426 1.00 90.88 104 LEU A N 1
ATOM 820 C CA . LEU A 1 104 ? -6.939 -9.279 -12.156 1.00 90.88 104 LEU A CA 1
ATOM 821 C C . LEU A 1 104 ? -8.326 -9.866 -11.841 1.00 90.88 104 LEU A C 1
ATOM 823 O O . LEU A 1 104 ? -9.215 -9.844 -12.694 1.00 90.88 104 LEU A O 1
ATOM 827 N N . VAL A 1 105 ? -8.502 -10.393 -10.630 1.00 91.81 105 VAL A N 1
ATOM 828 C CA . VAL A 1 105 ? -9.782 -10.954 -10.155 1.00 91.81 105 VAL A CA 1
ATOM 829 C C . VAL A 1 105 ? -10.521 -9.963 -9.254 1.00 91.81 105 VAL A C 1
ATOM 831 O O . VAL A 1 105 ? -9.911 -9.051 -8.709 1.00 91.81 105 VAL A O 1
ATOM 834 N N . GLU A 1 106 ? -11.824 -10.165 -9.045 1.00 92.81 106 GLU A N 1
ATOM 835 C CA . GLU A 1 106 ? -12.706 -9.272 -8.261 1.00 92.81 106 GLU A CA 1
ATOM 836 C C . GLU A 1 106 ? -12.221 -8.989 -6.826 1.00 92.81 106 GLU A C 1
ATOM 838 O O . GLU A 1 106 ? -12.539 -7.952 -6.246 1.00 92.81 106 GLU A O 1
ATOM 843 N N . SER A 1 107 ? -11.419 -9.890 -6.253 1.00 92.25 107 SER A N 1
ATOM 844 C CA . SER A 1 107 ? -10.823 -9.740 -4.924 1.00 92.25 107 SER A CA 1
ATOM 845 C C . SER A 1 107 ? -9.493 -8.964 -4.910 1.00 92.25 107 SER A C 1
ATOM 847 O O . SER A 1 107 ? -8.809 -8.903 -3.882 1.00 92.25 107 SER A O 1
ATOM 849 N N . GLN A 1 108 ? -9.109 -8.364 -6.040 1.00 95.12 108 GLN A N 1
ATOM 850 C CA . GLN A 1 108 ? -7.871 -7.612 -6.237 1.00 95.12 108 GLN A CA 1
ATOM 851 C C . GLN A 1 108 ? -8.133 -6.221 -6.829 1.00 95.12 108 GLN A C 1
ATOM 853 O O . GLN A 1 108 ? -9.093 -5.996 -7.559 1.00 95.12 108 GLN A O 1
ATOM 858 N N . VAL A 1 109 ? -7.241 -5.278 -6.529 1.00 94.12 109 VAL A N 1
ATOM 859 C CA . VAL A 1 109 ? -7.288 -3.893 -7.011 1.00 94.12 109 VAL A CA 1
ATOM 860 C C . VAL A 1 109 ? -5.905 -3.443 -7.475 1.00 94.12 109 VAL A C 1
ATOM 862 O O . VAL A 1 109 ? -4.885 -3.792 -6.875 1.00 94.12 109 VAL A O 1
ATOM 865 N N . CYS A 1 110 ? -5.866 -2.684 -8.568 1.00 93.19 110 CYS A N 1
ATOM 866 C CA . CYS A 1 110 ? -4.637 -2.297 -9.252 1.00 93.19 110 CYS A CA 1
ATOM 867 C C . CYS A 1 110 ? -4.407 -0.782 -9.167 1.00 93.19 110 CYS A C 1
ATOM 869 O O . CYS A 1 110 ? -5.355 -0.003 -9.307 1.00 93.19 110 CYS A O 1
ATOM 871 N N . VAL A 1 111 ? -3.166 -0.360 -8.910 1.00 92.75 111 VAL A N 1
ATOM 872 C CA . VAL A 1 111 ? -2.797 1.053 -8.694 1.00 92.75 111 VAL A CA 1
ATOM 873 C C . VAL A 1 111 ? -1.428 1.392 -9.294 1.00 92.75 111 VAL A C 1
ATOM 875 O O . VAL A 1 111 ? -0.616 0.503 -9.539 1.00 92.75 111 VAL A O 1
ATOM 878 N N . GLY A 1 112 ? -1.149 2.684 -9.484 1.00 89.06 112 GLY A N 1
ATOM 879 C CA . GLY A 1 112 ? 0.162 3.180 -9.931 1.00 89.06 112 GLY A CA 1
ATOM 880 C C . GLY A 1 112 ? 0.350 3.184 -11.453 1.00 89.06 112 GLY A C 1
ATOM 881 O O . GLY A 1 112 ? -0.287 2.439 -12.186 1.00 89.06 112 GLY A O 1
ATOM 882 N N . LEU A 1 113 ? 1.214 4.069 -11.962 1.00 83.50 113 LEU A N 1
ATOM 883 C CA . LEU A 1 113 ? 1.326 4.328 -13.410 1.00 83.50 113 LEU A CA 1
ATOM 884 C C . LEU A 1 113 ? 2.619 3.822 -14.061 1.00 83.50 113 LEU A C 1
ATOM 886 O O . LEU A 1 113 ? 2.747 3.910 -15.285 1.00 83.50 113 LEU A O 1
ATOM 890 N N . GLY A 1 114 ? 3.574 3.309 -13.284 1.00 83.12 114 GLY A N 1
ATOM 891 C CA . GLY A 1 114 ? 4.938 3.061 -13.760 1.00 83.12 114 GLY A CA 1
ATOM 892 C C . GLY A 1 114 ? 5.789 4.333 -13.900 1.00 83.12 114 GLY A C 1
ATOM 893 O O . GLY A 1 114 ? 6.710 4.376 -14.709 1.00 83.12 114 GLY A O 1
ATOM 894 N N . ASN A 1 115 ? 5.469 5.398 -13.153 1.00 82.69 115 ASN A N 1
ATOM 895 C CA . ASN A 1 115 ? 6.189 6.681 -13.172 1.00 82.69 115 ASN A CA 1
ATOM 896 C C . ASN A 1 115 ? 7.237 6.817 -12.046 1.00 82.69 115 ASN A C 1
ATOM 898 O O . ASN A 1 115 ? 7.587 7.931 -11.656 1.00 82.69 115 ASN A O 1
ATOM 902 N N . GLY A 1 116 ? 7.718 5.700 -11.492 1.00 83.50 116 GLY A N 1
ATOM 903 C CA . GLY A 1 116 ? 8.673 5.670 -10.381 1.00 83.50 116 GLY A CA 1
ATOM 904 C C . GLY A 1 116 ? 8.071 5.891 -8.987 1.00 83.50 116 GLY A C 1
ATOM 905 O O . GLY A 1 116 ? 8.846 6.080 -8.048 1.00 83.50 116 GLY A O 1
ATOM 906 N N . VAL A 1 117 ? 6.735 5.868 -8.858 1.00 83.81 117 VAL A N 1
ATOM 907 C CA . VAL A 1 117 ? 5.967 5.983 -7.601 1.00 83.81 117 VAL A CA 1
ATOM 908 C C . VAL A 1 117 ? 5.100 4.731 -7.422 1.00 83.81 117 VAL A C 1
ATOM 910 O O . VAL A 1 117 ? 4.192 4.497 -8.218 1.00 83.81 117 VAL A O 1
ATOM 913 N N . ASP A 1 118 ? 5.398 3.927 -6.400 1.00 88.06 118 ASP A N 1
ATOM 914 C CA . ASP A 1 118 ? 4.765 2.632 -6.098 1.00 88.06 118 ASP A CA 1
ATOM 915 C C . ASP A 1 118 ? 5.136 2.186 -4.666 1.00 88.06 118 ASP A C 1
ATOM 917 O O . ASP A 1 118 ? 6.020 2.768 -4.030 1.00 88.06 118 ASP A O 1
ATOM 921 N N . SER A 1 119 ? 4.473 1.138 -4.184 1.00 87.12 119 SER A N 1
ATOM 922 C CA . SER A 1 119 ? 4.977 0.223 -3.152 1.00 87.12 119 SER A CA 1
ATOM 923 C C . SER A 1 119 ? 6.272 -0.489 -3.581 1.00 87.12 119 SER A C 1
ATOM 925 O O . SER A 1 119 ? 6.637 -0.479 -4.758 1.00 87.12 119 SER A O 1
ATOM 927 N N . CYS A 1 120 ? 6.981 -1.135 -2.647 1.00 85.75 120 CYS A N 1
ATOM 928 C CA . CYS A 1 120 ? 8.148 -1.952 -2.988 1.00 85.75 120 CYS A CA 1
ATOM 929 C C . CYS A 1 120 ? 8.396 -3.134 -2.026 1.00 85.75 120 CYS A C 1
ATOM 931 O O . CYS A 1 120 ? 7.569 -3.477 -1.182 1.00 85.75 120 CYS A O 1
ATOM 933 N N . ASN A 1 121 ? 9.541 -3.804 -2.182 1.00 80.25 121 ASN A N 1
ATOM 934 C CA . ASN A 1 121 ? 9.984 -4.915 -1.343 1.00 80.25 121 ASN A CA 1
ATOM 935 C C . ASN A 1 121 ? 10.054 -4.500 0.139 1.00 80.25 121 ASN A C 1
ATOM 937 O O . ASN A 1 121 ? 10.871 -3.665 0.522 1.00 80.25 121 ASN A O 1
ATOM 941 N N . GLY A 1 122 ? 9.217 -5.126 0.971 1.00 75.12 122 GLY A N 1
ATOM 942 C CA . GLY A 1 122 ? 9.037 -4.777 2.386 1.00 75.12 122 GLY A CA 1
ATOM 943 C C . GLY A 1 122 ? 7.720 -4.058 2.703 1.00 75.12 122 GLY A C 1
ATOM 944 O O . GLY A 1 122 ? 7.394 -3.917 3.882 1.00 75.12 122 GLY A O 1
ATOM 945 N N . ASP A 1 123 ? 6.950 -3.657 1.687 1.00 81.56 123 ASP A N 1
ATOM 946 C CA . ASP A 1 123 ? 5.647 -2.998 1.844 1.00 81.56 123 ASP A CA 1
ATOM 947 C C . ASP A 1 123 ? 4.471 -3.993 1.859 1.00 81.56 123 ASP A C 1
ATOM 949 O O . ASP A 1 123 ? 3.387 -3.644 2.323 1.00 81.56 123 ASP A O 1
ATOM 953 N N . SER A 1 124 ? 4.660 -5.223 1.360 1.00 86.06 124 SER A N 1
ATOM 954 C CA . SER A 1 124 ? 3.621 -6.263 1.304 1.00 86.06 124 SER A CA 1
ATOM 955 C C . SER A 1 124 ? 3.015 -6.551 2.684 1.00 86.06 124 SER A C 1
ATOM 957 O O . SER A 1 124 ? 3.730 -6.719 3.670 1.00 86.06 124 SER A O 1
ATOM 959 N N . GLY A 1 125 ? 1.685 -6.619 2.754 1.00 84.38 125 GLY A N 1
ATOM 960 C CA . GLY A 1 125 ? 0.924 -6.650 4.010 1.00 84.38 125 GLY A CA 1
ATOM 961 C C . GLY A 1 125 ? 0.600 -5.264 4.587 1.00 84.38 125 GLY A C 1
ATOM 962 O O . GLY A 1 125 ? -0.254 -5.160 5.465 1.00 84.38 125 GLY A O 1
ATOM 963 N N . GLY A 1 126 ? 1.230 -4.197 4.088 1.00 80.69 126 GLY A N 1
ATOM 964 C CA . GLY A 1 126 ? 0.910 -2.816 4.446 1.00 80.69 126 GLY A CA 1
ATOM 965 C C . GLY A 1 126 ? -0.423 -2.328 3.854 1.00 80.69 126 GLY A C 1
ATOM 966 O O . GLY A 1 126 ? -0.930 -2.915 2.894 1.00 80.69 126 GLY A O 1
ATOM 967 N N . PRO A 1 127 ? -1.009 -1.252 4.406 1.00 85.81 127 PRO A N 1
ATOM 968 C CA . PRO A 1 127 ? -2.292 -0.728 3.951 1.00 85.81 127 PRO A CA 1
ATOM 969 C C . PRO A 1 127 ? -2.176 0.106 2.664 1.00 85.81 127 PRO A C 1
ATOM 971 O O . PRO A 1 127 ? -1.309 0.978 2.538 1.00 85.81 127 PRO A O 1
ATOM 974 N N . LEU A 1 128 ? -3.123 -0.126 1.754 1.00 85.94 128 LEU A N 1
ATOM 975 C CA . LEU A 1 128 ? -3.516 0.780 0.675 1.00 85.94 128 LEU A CA 1
ATOM 976 C C . LEU A 1 128 ? -4.760 1.548 1.145 1.00 85.94 128 LEU A C 1
ATOM 978 O O . LEU A 1 128 ? -5.790 0.931 1.426 1.00 85.94 128 LEU A O 1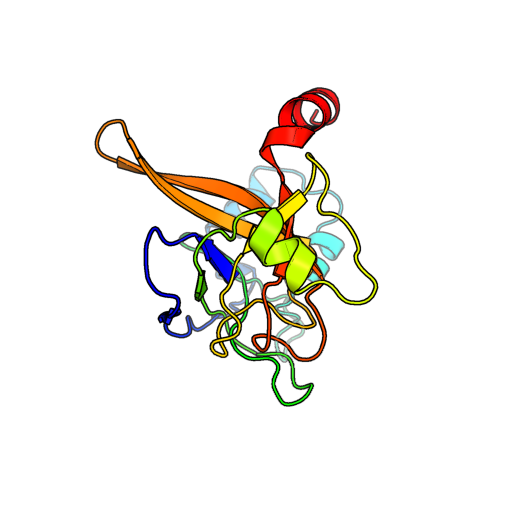
ATOM 982 N N . MET A 1 129 ? -4.675 2.873 1.250 1.00 86.31 129 MET A N 1
ATOM 983 C CA . MET A 1 129 ? -5.738 3.715 1.817 1.00 86.31 129 MET A CA 1
ATOM 984 C C . MET A 1 129 ? -6.323 4.718 0.825 1.00 86.31 129 MET A C 1
ATOM 986 O O . MET A 1 129 ? -5.709 5.033 -0.186 1.00 86.31 129 MET A O 1
ATOM 990 N N . GLN A 1 130 ? -7.506 5.237 1.135 1.00 81.62 130 GLN A N 1
ATOM 991 C CA . GLN A 1 130 ? -8.179 6.308 0.403 1.00 81.62 130 GLN A CA 1
ATOM 992 C C . GLN A 1 130 ? -8.792 7.276 1.416 1.00 81.62 130 GLN A C 1
ATOM 994 O O . GLN A 1 130 ? -9.524 6.850 2.309 1.00 81.62 130 GLN A O 1
ATOM 999 N N . GLU A 1 131 ? -8.483 8.564 1.290 1.00 80.88 131 GLU A N 1
ATOM 1000 C CA . GLU A 1 131 ? -9.078 9.624 2.107 1.00 80.88 131 GLU A CA 1
ATOM 1001 C C . GLU A 1 131 ? -10.301 10.197 1.376 1.00 80.88 131 GLU A C 1
ATOM 1003 O O . GLU A 1 131 ? -10.207 10.627 0.224 1.00 80.88 131 GLU A O 1
ATOM 1008 N N . GLU A 1 132 ? -11.467 10.191 2.028 1.00 76.00 132 GLU A N 1
ATOM 1009 C CA . GLU A 1 132 ? -12.706 10.752 1.476 1.00 76.00 132 GLU A CA 1
ATOM 1010 C C . GLU A 1 132 ? -13.286 11.824 2.400 1.00 76.00 132 GLU A C 1
ATOM 1012 O O . GLU A 1 132 ? -13.269 11.680 3.621 1.00 76.00 132 GLU A O 1
ATOM 1017 N N . TYR A 1 133 ? -13.843 12.887 1.817 1.00 79.94 133 TYR A N 1
ATOM 1018 C CA . TYR A 1 133 ? -14.553 13.918 2.572 1.00 79.94 133 TYR A CA 1
ATOM 1019 C C . TYR A 1 133 ? -16.031 13.539 2.725 1.00 79.94 133 TYR A C 1
ATOM 1021 O O . TYR A 1 133 ? -16.750 13.428 1.729 1.00 79.94 133 TYR A O 1
ATOM 1029 N N . SER A 1 134 ? -16.481 13.330 3.961 1.00 80.31 134 SER A N 1
ATOM 1030 C CA . SER A 1 134 ? -17.835 12.874 4.300 1.00 80.31 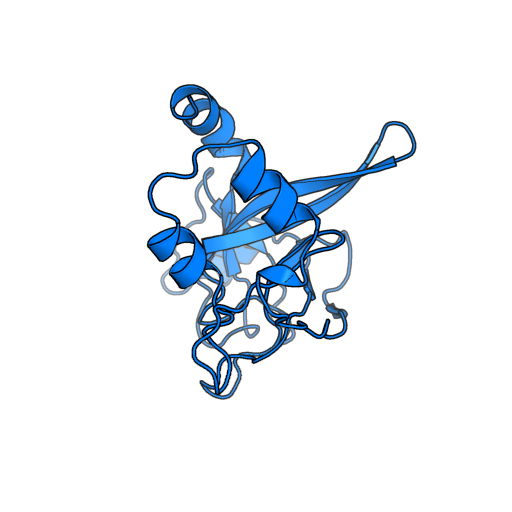134 SER A CA 1
ATOM 1031 C C . SER A 1 134 ? -18.260 13.446 5.652 1.00 80.31 134 SER A C 1
ATOM 1033 O O . SER A 1 134 ? -17.419 13.686 6.504 1.00 80.31 134 SER A O 1
ATOM 1035 N N . ASN A 1 135 ? -19.553 13.704 5.868 1.00 83.31 135 ASN A N 1
ATOM 1036 C CA . ASN A 1 135 ? -20.093 14.241 7.134 1.00 83.31 135 ASN A CA 1
ATOM 1037 C C . ASN A 1 135 ? -19.409 15.523 7.679 1.00 83.31 135 ASN A C 1
ATOM 1039 O O . ASN A 1 135 ? -19.569 15.868 8.846 1.00 83.31 135 ASN A O 1
ATOM 1043 N N . SER A 1 136 ? -18.743 16.292 6.810 1.00 87.31 136 SER A N 1
ATOM 1044 C CA . SER A 1 136 ? -17.904 17.474 7.106 1.00 87.31 136 SER A CA 1
ATOM 1045 C C . SER A 1 136 ? -16.470 17.193 7.592 1.00 87.31 136 SER A C 1
ATOM 1047 O O . SER A 1 136 ? -15.729 18.142 7.858 1.00 87.31 136 SER A O 1
ATOM 1049 N N . GLU A 1 137 ? -16.052 15.930 7.650 1.00 84.00 137 GLU A N 1
ATOM 1050 C CA . GLU A 1 137 ? -14.722 15.469 8.069 1.00 84.00 137 GLU A CA 1
ATOM 1051 C C . GLU A 1 137 ? -14.004 14.677 6.956 1.00 84.00 137 GLU A C 1
ATOM 1053 O O . GLU A 1 137 ? -14.603 14.298 5.948 1.00 84.00 137 GLU A O 1
ATOM 1058 N N . PHE A 1 138 ? -12.697 14.445 7.114 1.00 78.06 138 PHE A N 1
ATOM 1059 C CA . PHE A 1 138 ? -11.942 13.520 6.263 1.00 78.06 138 PHE A CA 1
ATOM 1060 C C . PHE A 1 138 ? -11.861 12.155 6.945 1.00 78.06 138 PHE A C 1
ATOM 1062 O O . PHE A 1 138 ? -11.444 12.065 8.099 1.00 78.06 138 PHE A O 1
ATOM 1069 N N . VAL A 1 139 ? -12.242 11.100 6.225 1.00 78.44 139 VAL A N 1
ATOM 1070 C CA . VAL A 1 139 ? -12.245 9.718 6.718 1.00 78.44 139 VAL A CA 1
ATOM 1071 C C . VAL A 1 139 ? -11.307 8.872 5.861 1.00 78.44 139 VAL A C 1
ATOM 1073 O O . VAL A 1 139 ? -11.443 8.826 4.637 1.00 78.44 139 VAL A O 1
ATOM 1076 N N . THR A 1 140 ? -10.360 8.194 6.508 1.00 76.62 140 THR A N 1
ATOM 1077 C CA . THR A 1 140 ? -9.373 7.327 5.853 1.00 76.62 140 THR A CA 1
ATOM 1078 C C . THR A 1 140 ? -9.852 5.878 5.854 1.00 76.62 140 THR A C 1
ATOM 1080 O O . THR A 1 140 ? -9.959 5.250 6.907 1.00 76.62 140 THR A O 1
ATOM 1083 N N . TYR A 1 141 ? -10.097 5.320 4.671 1.00 79.56 141 TYR A N 1
ATOM 1084 C CA . TYR A 1 141 ? -10.508 3.926 4.489 1.00 79.56 141 TYR A CA 1
ATOM 1085 C C . TYR A 1 141 ? -9.331 3.068 4.030 1.00 79.56 141 TYR A C 1
ATOM 1087 O O . TYR A 1 141 ? -8.585 3.473 3.139 1.00 79.56 141 TYR A O 1
ATOM 1095 N N . VAL A 1 142 ? -9.183 1.856 4.574 1.00 85.44 142 VAL A N 1
ATOM 1096 C CA . VAL A 1 142 ? -8.251 0.853 4.032 1.00 85.44 142 VAL A CA 1
ATOM 1097 C C . VAL A 1 142 ? -8.939 0.137 2.871 1.00 85.44 142 VAL A C 1
ATOM 1099 O O . VAL A 1 142 ? -9.766 -0.749 3.072 1.00 85.44 142 VAL A O 1
ATOM 1102 N N . MET A 1 143 ? -8.613 0.550 1.648 1.00 87.62 143 MET A N 1
ATOM 1103 C CA . MET A 1 143 ? -9.189 0.014 0.410 1.00 87.62 143 MET A CA 1
ATOM 1104 C C . MET A 1 143 ? -8.480 -1.255 -0.068 1.00 87.62 143 MET A C 1
ATOM 1106 O O . MET A 1 143 ? -9.060 -2.046 -0.815 1.00 87.62 143 MET A O 1
ATOM 1110 N N . GLY A 1 144 ? -7.246 -1.492 0.384 1.00 90.12 144 GLY A N 1
ATOM 1111 C CA . GLY A 1 144 ? -6.535 -2.719 0.064 1.00 90.12 144 GLY A CA 1
ATOM 1112 C C . GLY A 1 144 ? -5.374 -3.072 0.985 1.00 90.12 144 GLY A C 1
ATOM 1113 O O . GLY A 1 144 ? -4.992 -2.307 1.870 1.00 90.12 144 GLY A O 1
ATOM 1114 N N . VAL A 1 145 ? -4.794 -4.244 0.735 1.00 90.12 145 VAL A N 1
ATOM 1115 C CA . VAL A 1 145 ? -3.553 -4.718 1.366 1.00 90.12 145 VAL A CA 1
ATOM 1116 C C . VAL A 1 145 ? -2.508 -4.937 0.279 1.00 90.12 145 VAL A C 1
ATOM 1118 O O . VAL A 1 145 ? -2.781 -5.616 -0.715 1.00 90.12 145 VAL A O 1
ATOM 1121 N N . ILE A 1 146 ? -1.320 -4.363 0.461 1.00 90.62 146 ILE A N 1
ATOM 1122 C CA . ILE A 1 146 ? -0.244 -4.393 -0.533 1.00 90.62 146 ILE A CA 1
ATOM 1123 C C . ILE A 1 146 ? 0.191 -5.839 -0.781 1.00 90.62 146 ILE A C 1
ATOM 1125 O O . ILE A 1 146 ? 0.476 -6.570 0.170 1.00 90.62 146 ILE A O 1
ATOM 1129 N N . SER A 1 147 ? 0.224 -6.260 -2.050 1.00 91.88 147 SER A N 1
ATOM 1130 C CA . SER A 1 147 ? 0.506 -7.653 -2.420 1.00 91.88 147 SER A CA 1
ATOM 1131 C C . SER A 1 147 ? 1.757 -7.781 -3.293 1.00 91.88 147 SER A C 1
ATOM 1133 O O . SER A 1 147 ? 2.807 -8.155 -2.763 1.00 91.88 147 SER A O 1
ATOM 1135 N N . TYR A 1 148 ? 1.683 -7.455 -4.591 1.00 90.06 148 TYR A N 1
ATOM 1136 C CA . TYR A 1 148 ? 2.794 -7.638 -5.533 1.00 90.06 148 TYR A CA 1
ATOM 1137 C C . TYR A 1 148 ? 2.831 -6.599 -6.667 1.00 90.06 148 TYR A C 1
ATOM 1139 O O . TYR A 1 148 ? 1.806 -6.234 -7.239 1.00 90.06 148 TYR A O 1
ATOM 1147 N N . GLY A 1 149 ? 4.040 -6.175 -7.040 1.00 88.06 149 GLY A N 1
ATOM 1148 C CA . GLY A 1 149 ? 4.313 -5.414 -8.264 1.00 88.06 149 GLY A CA 1
ATOM 1149 C C . GLY A 1 149 ? 4.738 -6.305 -9.439 1.00 88.06 149 GLY A C 1
ATOM 1150 O O . GLY A 1 149 ? 4.840 -7.530 -9.316 1.00 88.06 149 GLY A O 1
ATOM 1151 N N . PHE A 1 150 ? 5.027 -5.680 -10.582 1.00 82.56 150 PHE A N 1
ATOM 1152 C CA . PHE A 1 150 ? 5.565 -6.346 -11.770 1.00 82.56 150 PHE A CA 1
ATOM 1153 C C . PHE A 1 150 ? 6.960 -5.804 -12.113 1.00 82.56 150 PHE A C 1
ATOM 1155 O O . PHE A 1 150 ? 7.093 -4.660 -12.532 1.00 82.56 150 PHE A O 1
ATOM 1162 N N . GLY A 1 151 ? 7.996 -6.639 -11.979 1.00 82.56 151 GLY A N 1
ATOM 1163 C CA . GLY A 1 151 ? 9.380 -6.235 -12.252 1.00 82.56 151 GLY A CA 1
ATOM 1164 C C . GLY A 1 151 ? 9.958 -5.343 -11.151 1.00 82.56 151 GLY A C 1
ATOM 1165 O O . GLY A 1 151 ? 9.787 -5.630 -9.968 1.00 82.56 151 GLY A O 1
ATOM 1166 N N . GLU A 1 152 ? 10.667 -4.284 -11.541 1.00 85.06 152 GLU A N 1
ATOM 1167 C CA . GLU A 1 152 ? 11.215 -3.293 -10.610 1.00 85.06 152 GLU A CA 1
ATOM 1168 C C . GLU A 1 152 ? 10.119 -2.334 -10.112 1.00 85.06 152 GLU A C 1
ATOM 1170 O O . GLU A 1 152 ? 9.265 -1.884 -10.883 1.00 85.06 152 GLU A O 1
ATOM 1175 N N . CYS A 1 153 ? 10.154 -1.997 -8.821 1.00 86.06 153 CYS A N 1
ATOM 1176 C CA . CYS A 1 153 ? 9.144 -1.167 -8.160 1.00 86.06 153 CYS A CA 1
ATOM 1177 C C . CYS A 1 153 ? 8.936 0.177 -8.876 1.00 86.06 153 CYS A C 1
ATOM 1179 O O . CYS A 1 153 ? 9.894 0.914 -9.131 1.00 86.06 153 CYS A O 1
ATOM 1181 N N . GLY A 1 154 ? 7.683 0.517 -9.185 1.00 84.88 154 GLY A N 1
ATOM 1182 C CA . GLY A 1 154 ? 7.352 1.763 -9.878 1.00 84.88 154 GLY A CA 1
ATOM 1183 C C . GLY A 1 154 ? 7.703 1.815 -11.366 1.00 84.88 154 GLY A C 1
ATOM 1184 O O . GLY A 1 154 ? 7.574 2.891 -11.948 1.00 84.88 154 GLY A O 1
ATOM 1185 N N . THR A 1 155 ? 8.085 0.700 -12.003 1.00 87.06 155 THR A N 1
ATOM 1186 C CA . THR A 1 155 ? 8.145 0.594 -13.481 1.00 87.06 155 THR A CA 1
ATOM 1187 C C . THR A 1 155 ? 6.799 0.225 -14.114 1.00 87.06 155 THR A C 1
ATOM 1189 O O . THR A 1 155 ? 6.556 0.522 -15.282 1.00 87.06 155 THR A O 1
ATOM 1192 N N . GLY A 1 156 ? 5.884 -0.355 -13.332 1.00 87.50 156 GLY A N 1
ATOM 1193 C CA . GLY A 1 156 ? 4.521 -0.699 -13.735 1.00 87.50 156 GLY A CA 1
ATOM 1194 C C . GLY A 1 156 ? 3.481 -0.316 -12.674 1.00 87.50 156 GLY A C 1
ATOM 1195 O O . GLY A 1 156 ? 3.794 0.439 -11.751 1.00 87.50 156 GLY A O 1
ATOM 1196 N N . PRO A 1 157 ? 2.236 -0.800 -12.816 1.00 90.81 157 PRO A N 1
ATOM 1197 C CA . PRO A 1 157 ? 1.260 -0.811 -11.737 1.00 90.81 157 PRO A CA 1
ATOM 1198 C C . PRO A 1 157 ? 1.538 -1.967 -10.758 1.00 90.81 157 PRO A C 1
ATOM 1200 O O . PRO A 1 157 ? 2.177 -2.960 -11.121 1.00 90.81 157 PRO A O 1
ATOM 1203 N N . SER A 1 158 ? 0.994 -1.872 -9.548 1.00 91.31 158 SER A N 1
ATOM 1204 C CA . SER A 1 158 ? 0.999 -2.939 -8.542 1.00 91.31 158 SER A CA 1
ATOM 1205 C C . SER A 1 158 ? -0.412 -3.448 -8.243 1.00 91.31 158 SER A C 1
ATOM 1207 O O . SER A 1 158 ? -1.401 -2.713 -8.325 1.00 91.31 158 SER A O 1
ATOM 1209 N N . VAL A 1 159 ? -0.502 -4.738 -7.914 1.00 94.06 159 VAL A N 1
ATOM 1210 C CA . VAL A 1 159 ? -1.741 -5.446 -7.583 1.00 94.06 159 VAL A CA 1
ATOM 1211 C C . VAL A 1 159 ? -1.799 -5.706 -6.083 1.00 94.06 159 VAL A C 1
ATOM 1213 O O . VAL A 1 159 ? -0.832 -6.135 -5.451 1.00 94.06 159 VAL A O 1
ATOM 1216 N N . ASN A 1 160 ? -2.967 -5.444 -5.511 1.00 94.19 160 ASN A N 1
ATOM 1217 C CA . ASN A 1 160 ? -3.216 -5.402 -4.078 1.00 94.19 160 ASN A CA 1
ATOM 1218 C C . ASN A 1 160 ? -4.504 -6.179 -3.780 1.00 94.19 160 ASN A C 1
ATOM 1220 O O . ASN A 1 160 ? -5.390 -6.257 -4.630 1.00 94.19 160 ASN A O 1
ATOM 1224 N N . THR A 1 161 ? -4.641 -6.748 -2.585 1.00 94.75 161 THR A N 1
ATOM 1225 C CA . THR A 1 161 ? -5.905 -7.364 -2.149 1.00 94.75 161 THR A CA 1
ATOM 1226 C C . THR A 1 161 ? -6.959 -6.270 -1.996 1.00 94.75 161 THR A C 1
ATOM 1228 O O . THR A 1 161 ? -6.680 -5.281 -1.323 1.00 94.75 161 THR A O 1
ATOM 1231 N N . TYR A 1 162 ? -8.153 -6.423 -2.570 1.00 94.81 162 TYR A N 1
ATOM 1232 C CA . TYR A 1 162 ? -9.235 -5.436 -2.458 1.00 94.81 162 TYR A CA 1
ATOM 1233 C C . TYR A 1 162 ? -10.044 -5.677 -1.176 1.00 94.81 162 TYR A C 1
ATOM 1235 O O . TYR A 1 162 ? -10.823 -6.624 -1.092 1.00 94.81 162 TYR A O 1
ATOM 1243 N N . VAL A 1 163 ? -9.847 -4.846 -0.148 1.00 92.38 163 VAL A N 1
ATOM 1244 C CA . VAL A 1 163 ? -10.428 -5.072 1.193 1.00 92.38 163 VAL A CA 1
ATOM 1245 C C . VAL A 1 163 ? -11.965 -5.093 1.207 1.00 92.38 163 VAL A C 1
ATOM 1247 O O . VAL A 1 163 ? -12.501 -5.988 1.862 1.00 92.38 163 VAL A O 1
ATOM 1250 N N . PRO A 1 164 ? -12.695 -4.223 0.473 1.00 89.81 164 PRO A N 1
ATOM 1251 C CA . PRO A 1 164 ? -14.156 -4.278 0.385 1.00 89.81 164 PRO A CA 1
ATOM 1252 C C . PRO A 1 164 ? -14.728 -5.666 0.047 1.00 89.81 164 PRO A C 1
ATOM 1254 O O . PRO A 1 164 ? -15.683 -6.088 0.702 1.00 89.81 164 PRO A O 1
ATOM 1257 N N . TYR A 1 165 ? -14.096 -6.412 -0.871 1.00 91.25 165 TYR A N 1
ATOM 1258 C CA . TYR A 1 165 ? -14.489 -7.783 -1.244 1.00 91.25 165 TYR A CA 1
ATOM 1259 C C . TYR A 1 165 ? -14.463 -8.756 -0.051 1.00 91.25 165 TYR A C 1
ATOM 1261 O O . TYR A 1 165 ? -15.289 -9.658 0.047 1.00 91.25 165 TYR A O 1
ATOM 1269 N N . TYR A 1 166 ? -13.533 -8.565 0.889 1.00 89.19 166 TYR A N 1
ATOM 1270 C CA . TYR A 1 166 ? -13.374 -9.424 2.066 1.00 89.19 166 TYR A CA 1
ATOM 1271 C C . TYR A 1 166 ? -14.149 -8.931 3.297 1.00 89.19 166 TYR A C 1
ATOM 1273 O O . TYR A 1 166 ? -14.043 -9.551 4.354 1.00 89.19 166 TYR A O 1
ATOM 1281 N N . THR A 1 167 ? -14.924 -7.842 3.210 1.00 88.12 167 THR A N 1
ATOM 1282 C CA . THR A 1 167 ? -15.530 -7.222 4.406 1.00 88.12 167 THR A CA 1
ATOM 1283 C C . THR A 1 167 ? -16.467 -8.140 5.183 1.00 88.12 167 THR A C 1
ATOM 1285 O O . THR A 1 167 ? -16.488 -8.044 6.406 1.00 88.12 167 THR A O 1
ATOM 1288 N N . ASP A 1 168 ? -17.204 -9.042 4.533 1.00 88.38 168 ASP A N 1
ATOM 1289 C CA . ASP A 1 168 ? -18.064 -9.999 5.242 1.00 88.38 168 ASP A CA 1
ATOM 1290 C C . ASP A 1 168 ? -17.247 -11.089 5.950 1.00 88.38 168 ASP A C 1
ATOM 1292 O O . ASP A 1 168 ? -17.426 -11.294 7.149 1.00 88.38 168 ASP A O 1
ATOM 1296 N N . TRP A 1 169 ? -16.241 -11.668 5.285 1.00 92.00 169 TRP A N 1
ATOM 1297 C CA . TRP A 1 169 ? -15.293 -12.588 5.929 1.00 92.00 169 TRP A CA 1
ATOM 1298 C C . TRP A 1 169 ? -14.570 -11.934 7.123 1.00 92.00 169 TRP A C 1
ATOM 1300 O O . TRP A 1 169 ? -14.382 -12.572 8.160 1.00 92.00 169 TRP A O 1
ATOM 1310 N N . ILE A 1 170 ? -14.210 -10.649 7.017 1.00 83.44 170 ILE A N 1
ATOM 1311 C CA . ILE A 1 170 ? -13.617 -9.874 8.119 1.00 83.44 170 ILE A CA 1
ATOM 1312 C C . ILE A 1 170 ? -14.603 -9.762 9.296 1.00 83.44 170 ILE A C 1
ATOM 1314 O O . ILE A 1 170 ? -14.211 -10.031 10.432 1.00 83.44 170 ILE A O 1
ATOM 1318 N N . LYS A 1 171 ? -15.879 -9.421 9.050 1.00 83.44 171 LYS A N 1
ATOM 1319 C CA . LYS A 1 171 ? -16.922 -9.341 10.098 1.00 83.44 171 LYS A CA 1
ATOM 1320 C C . LYS A 1 171 ? -17.146 -10.688 10.794 1.00 83.44 171 LYS A C 1
ATOM 1322 O O . LYS A 1 171 ? -17.339 -10.710 12.002 1.00 83.44 171 LYS A O 1
ATOM 1327 N N . GLU A 1 172 ? -17.103 -11.792 10.050 1.00 88.31 172 GLU A N 1
ATOM 1328 C CA . GLU A 1 172 ? -17.293 -13.152 10.580 1.00 88.31 172 GLU A CA 1
ATOM 1329 C C . GLU A 1 172 ? -16.115 -13.660 11.432 1.00 88.31 172 GLU A C 1
ATOM 1331 O O . GLU A 1 172 ? -16.297 -14.564 12.250 1.00 88.31 172 GLU A O 1
ATOM 1336 N N . ASN A 1 173 ? -14.907 -13.113 11.241 1.00 83.31 173 ASN A N 1
ATOM 1337 C CA . ASN A 1 173 ? -13.678 -13.614 11.870 1.00 83.31 173 ASN A CA 1
ATOM 1338 C C . ASN A 1 173 ? -13.070 -12.666 12.924 1.00 83.31 173 ASN A C 1
ATOM 1340 O O . ASN A 1 173 ? -12.172 -13.080 13.663 1.00 83.31 173 ASN A O 1
ATOM 1344 N N . ILE A 1 174 ? -13.572 -11.433 13.050 1.00 81.31 174 ILE A N 1
ATOM 1345 C CA . ILE A 1 174 ? -13.319 -10.562 14.210 1.00 81.31 174 ILE A CA 1
ATOM 1346 C C . ILE A 1 174 ? -14.185 -11.023 15.400 1.00 81.31 174 ILE A C 1
ATOM 1348 O O . ILE A 1 174 ? -15.327 -11.443 15.225 1.00 81.31 174 ILE A O 1
ATOM 1352 N N . LYS A 1 175 ? -13.623 -10.961 16.614 1.00 53.56 175 LYS A N 1
ATOM 1353 C CA . LYS A 1 175 ? -14.245 -11.367 17.887 1.00 53.56 175 LYS A CA 1
ATOM 1354 C C . LYS A 1 175 ? -14.169 -10.246 18.916 1.00 53.56 175 LYS A C 1
ATOM 1356 O O . LYS A 1 175 ? -13.135 -9.542 18.899 1.00 53.56 175 LYS A O 1
#

Secondary structure (DSSP, 8-state):
-EEE-SS--EEEEEEP--EEEGGG-HHHHHHHHHS--TTHHHHHHHTS--B-TT-PBEEE--SS--------TTS---SSEEEEEE-B--HHHHHTTSTT--PPPTTEEEE--SSS-S--TT-TTSEEEEEEEETTEEEEEEEEEEEEESSSTTSS-EEEEEGGGGHHHHHHH--

InterPro domains:
  IPR001254 Serine proteases, trypsin domain [PF00089] (75-170)
  IPR001254 Serine proteases, trypsin domain [PS50240] (1-175)
  IPR001254 Serine proteases, trypsin domain [SM00020] (3-170)
  IPR009003 Peptidase S1, PA clan [SSF50494] (56-175)
  IPR022700 Proteinase, regulatory CLIP domain [PF12032] (18-61)
  IPR033116 Serine proteases, trypsin family, serine active site [PS00135] (118-129)
  IPR038565 Proteinase, regulatory CLIP domain superfamily [G3DSA:3.30.1640.30] (16-71)
  IPR051487 Serine/Threonine Proteases with Immune and Developmental Roles [PTHR24256] (74-174)

Organism: NCBI:txid1265417

pLDDT: mean 73.03, std 16.46, range [29.89, 95.12]